Protein AF-A0A813LJ92-F1 (afdb_monomer)

Structure (mmCIF, N/CA/C/O backbone):
data_AF-A0A813LJ92-F1
#
_entry.id   AF-A0A813LJ92-F1
#
loop_
_atom_site.group_PDB
_atom_site.id
_atom_site.type_symbol
_atom_site.label_atom_id
_atom_site.label_alt_id
_atom_site.label_comp_id
_atom_site.label_asym_id
_atom_site.label_entity_id
_atom_site.label_seq_id
_atom_site.pdbx_PDB_ins_code
_atom_site.Cartn_x
_atom_site.Cartn_y
_atom_site.Cartn_z
_atom_site.occupancy
_atom_site.B_iso_or_equiv
_atom_site.auth_seq_id
_atom_site.auth_comp_id
_atom_site.auth_asym_id
_atom_site.auth_atom_id
_atom_site.pdbx_PDB_model_num
ATOM 1 N N . ALA A 1 1 ? 2.243 -7.162 3.178 1.00 77.12 1 ALA A N 1
ATOM 2 C CA . ALA A 1 1 ? 0.900 -7.751 2.979 1.00 77.12 1 ALA A CA 1
ATOM 3 C C . ALA A 1 1 ? 0.469 -8.677 4.126 1.00 77.12 1 ALA A C 1
ATOM 5 O O . ALA A 1 1 ? -0.513 -8.362 4.785 1.00 77.12 1 ALA A O 1
ATOM 6 N N . ARG A 1 2 ? 1.197 -9.770 4.423 1.00 89.19 2 ARG A N 1
ATOM 7 C CA . ARG A 1 2 ? 0.721 -10.836 5.333 1.00 89.19 2 ARG A CA 1
ATOM 8 C C . ARG A 1 2 ? 0.257 -10.385 6.724 1.00 89.19 2 ARG A C 1
ATOM 10 O O . ARG A 1 2 ? -0.771 -10.860 7.183 1.00 89.19 2 ARG A O 1
ATOM 17 N N . LEU A 1 3 ? 0.981 -9.482 7.389 1.00 91.56 3 LEU A N 1
ATOM 18 C CA . LEU A 1 3 ? 0.586 -8.999 8.721 1.00 91.56 3 LEU A CA 1
ATOM 19 C C . LEU A 1 3 ? -0.775 -8.292 8.705 1.00 91.56 3 LEU A C 1
ATOM 21 O O . LEU A 1 3 ? -1.594 -8.555 9.576 1.00 91.56 3 LEU A O 1
ATOM 25 N N . LEU A 1 4 ? -1.041 -7.475 7.679 1.00 92.62 4 LEU A N 1
ATOM 26 C CA . LEU A 1 4 ? -2.328 -6.798 7.522 1.00 92.62 4 LEU A CA 1
ATOM 27 C C . LEU A 1 4 ? -3.461 -7.807 7.270 1.00 92.62 4 LEU A C 1
ATOM 29 O O . LEU A 1 4 ? -4.525 -7.676 7.859 1.00 92.62 4 LEU A O 1
ATOM 33 N N . GLN A 1 5 ? -3.209 -8.858 6.479 1.00 94.50 5 GLN A N 1
ATOM 34 C CA . GLN A 1 5 ? -4.173 -9.956 6.284 1.00 94.50 5 GLN A CA 1
ATOM 35 C C . GLN A 1 5 ? -4.479 -10.722 7.577 1.00 94.50 5 GLN A C 1
ATOM 37 O O . GLN A 1 5 ? -5.587 -11.197 7.768 1.00 94.50 5 GLN A O 1
ATOM 42 N N . LEU A 1 6 ? -3.503 -10.862 8.479 1.00 94.75 6 LEU A N 1
ATOM 43 C CA . LEU A 1 6 ? -3.713 -11.511 9.778 1.00 94.75 6 LEU A CA 1
ATOM 44 C C . LEU A 1 6 ? -4.439 -10.608 10.787 1.00 94.75 6 LEU A C 1
ATOM 46 O O . LEU A 1 6 ? -4.909 -11.100 11.817 1.00 94.75 6 LEU A O 1
ATOM 50 N N . ALA A 1 7 ? -4.490 -9.301 10.525 1.00 93.62 7 ALA A N 1
ATOM 51 C CA . ALA A 1 7 ? -5.105 -8.324 11.412 1.00 93.62 7 ALA A CA 1
ATOM 52 C C . ALA A 1 7 ? -6.623 -8.201 11.232 1.00 93.62 7 ALA A C 1
ATOM 54 O O . ALA A 1 7 ? -7.293 -7.779 12.165 1.00 93.62 7 ALA A O 1
ATOM 55 N N . GLY A 1 8 ? -7.181 -8.606 10.090 1.00 91.69 8 GLY A N 1
ATOM 56 C CA . GLY A 1 8 ? -8.626 -8.609 9.871 1.00 91.69 8 GLY A CA 1
ATOM 57 C C . GLY A 1 8 ? -9.060 -9.799 9.027 1.00 91.69 8 GLY A C 1
ATOM 58 O O . GLY A 1 8 ? -8.411 -10.140 8.044 1.00 91.69 8 GLY A O 1
ATOM 59 N N . SER A 1 9 ? -10.169 -10.435 9.404 1.00 84.56 9 SER A N 1
ATOM 60 C CA . SER A 1 9 ? -10.699 -11.614 8.705 1.00 84.56 9 SER A CA 1
ATOM 61 C C . SER A 1 9 ? -11.199 -11.319 7.287 1.00 84.56 9 SER A C 1
ATOM 63 O O . SER A 1 9 ? -11.206 -12.225 6.464 1.00 84.56 9 SER A O 1
ATOM 65 N N . ASP A 1 10 ? -11.570 -10.067 7.002 1.00 94.69 10 ASP A N 1
ATOM 66 C CA . ASP A 1 10 ? -12.057 -9.590 5.695 1.00 94.69 10 ASP A CA 1
ATOM 67 C C . ASP A 1 10 ? -11.019 -8.722 4.956 1.00 94.69 10 ASP A C 1
ATOM 69 O O . ASP A 1 10 ? -11.358 -7.805 4.202 1.00 94.69 10 ASP A O 1
ATOM 73 N N . VAL A 1 11 ? -9.730 -8.990 5.183 1.00 97.50 11 VAL A N 1
ATOM 74 C CA . VAL A 1 11 ? -8.630 -8.327 4.473 1.00 97.50 11 VAL A CA 1
ATOM 75 C C . VAL A 1 11 ? -8.183 -9.188 3.289 1.00 97.50 11 VAL A C 1
ATOM 77 O O . VAL A 1 11 ? -7.434 -10.156 3.428 1.00 97.50 11 VAL A O 1
ATOM 80 N N . GLU A 1 12 ? -8.608 -8.787 2.098 1.00 97.50 12 GLU A N 1
ATOM 81 C CA . GLU A 1 12 ? -8.263 -9.380 0.811 1.00 97.50 12 GLU A CA 1
ATOM 82 C C . GLU A 1 12 ? -7.170 -8.526 0.139 1.00 97.50 12 GLU A C 1
ATOM 84 O O . GLU A 1 12 ? -7.358 -7.346 -0.156 1.00 97.50 12 GLU A O 1
ATOM 89 N N . ILE A 1 13 ? -6.001 -9.112 -0.116 1.00 97.44 13 ILE A N 1
ATOM 90 C CA . ILE A 1 13 ? -4.933 -8.474 -0.896 1.00 97.44 13 ILE A CA 1
ATOM 91 C C . ILE A 1 13 ? -4.665 -9.390 -2.074 1.00 97.44 13 ILE A C 1
ATOM 93 O O . ILE A 1 13 ? -4.460 -10.586 -1.867 1.00 97.44 13 ILE A O 1
ATOM 97 N N . GLU A 1 14 ? -4.690 -8.850 -3.288 1.00 97.50 14 GLU A N 1
ATOM 98 C CA . GLU A 1 14 ? -4.423 -9.654 -4.477 1.00 97.50 14 GLU A CA 1
ATOM 99 C C . GLU A 1 14 ? -3.024 -10.281 -4.444 1.00 97.50 14 GLU A C 1
ATOM 101 O O . GLU A 1 14 ? -2.054 -9.685 -3.965 1.00 97.50 14 GLU A O 1
ATOM 106 N N . GLU A 1 15 ? -2.933 -11.488 -5.002 1.00 95.94 15 GLU A N 1
ATOM 107 C CA . GLU A 1 15 ? -1.685 -12.238 -5.087 1.00 95.94 15 GLU A CA 1
ATOM 108 C C . GLU A 1 15 ? -0.620 -11.479 -5.897 1.00 95.94 15 GLU A C 1
ATOM 110 O O . GLU A 1 15 ? -0.943 -10.842 -6.906 1.00 95.94 15 GLU A O 1
ATOM 115 N N . PRO A 1 16 ? 0.656 -11.562 -5.486 1.00 95.75 16 PRO A N 1
ATOM 116 C CA . PRO A 1 16 ? 1.753 -10.986 -6.244 1.00 95.75 16 PRO A CA 1
ATOM 117 C C . PRO A 1 16 ? 1.931 -11.691 -7.596 1.00 95.75 16 PRO A C 1
ATOM 119 O O . PRO A 1 16 ? 1.541 -12.846 -7.776 1.00 95.75 16 PRO A O 1
ATOM 122 N N . GLU A 1 17 ? 2.578 -11.006 -8.532 1.00 94.56 17 GLU A N 1
ATOM 123 C CA . GLU A 1 17 ? 2.954 -11.534 -9.845 1.00 94.56 17 GLU A CA 1
ATOM 124 C C . GLU A 1 17 ? 4.474 -11.637 -9.993 1.00 94.56 17 GLU A C 1
ATOM 126 O O . GLU A 1 17 ? 5.223 -10.947 -9.299 1.00 94.56 17 GLU A O 1
ATOM 131 N N . ASP A 1 18 ? 4.933 -12.518 -10.880 1.00 95.44 18 ASP A N 1
ATOM 132 C CA . ASP A 1 18 ? 6.354 -12.647 -11.186 1.00 95.44 18 ASP A CA 1
ATOM 133 C C . ASP A 1 18 ? 6.805 -11.463 -12.053 1.00 95.44 18 ASP A C 1
ATOM 135 O O . ASP A 1 18 ? 6.275 -11.228 -13.138 1.00 95.44 18 ASP A O 1
ATOM 139 N N . VAL A 1 19 ? 7.806 -10.727 -11.574 1.00 93.12 19 VAL A N 1
ATOM 140 C CA . VAL A 1 19 ? 8.416 -9.594 -12.277 1.00 93.12 19 VAL A CA 1
ATOM 141 C C . VAL A 1 19 ? 9.924 -9.793 -12.320 1.00 93.12 19 VAL A C 1
ATOM 143 O O . VAL A 1 19 ? 10.535 -10.173 -11.319 1.00 93.12 19 VAL A O 1
ATOM 146 N N . THR A 1 20 ? 10.534 -9.526 -13.473 1.00 91.81 20 THR A N 1
ATOM 147 C CA . THR A 1 20 ? 11.975 -9.697 -13.680 1.00 91.81 20 THR A CA 1
ATOM 148 C C . THR A 1 20 ? 12.682 -8.349 -13.780 1.00 91.81 20 THR A C 1
ATOM 150 O O . THR A 1 20 ? 12.369 -7.540 -14.650 1.00 91.81 20 THR A O 1
ATOM 153 N N . PHE A 1 21 ? 13.695 -8.141 -12.937 1.00 91.81 21 PHE A N 1
ATOM 154 C CA . PHE A 1 21 ? 14.613 -7.001 -13.001 1.00 91.81 21 PHE A CA 1
ATOM 155 C C . PHE A 1 21 ? 16.052 -7.515 -13.010 1.00 91.81 21 PHE A C 1
ATOM 157 O O . PHE A 1 21 ? 16.401 -8.371 -12.204 1.00 91.81 21 PHE A O 1
ATOM 164 N N . LEU A 1 22 ? 16.892 -7.026 -13.930 1.00 90.12 22 LEU A N 1
ATOM 165 C CA . LEU A 1 22 ? 18.288 -7.481 -14.087 1.00 90.12 22 LEU A CA 1
ATOM 166 C C . LEU A 1 22 ? 18.436 -9.013 -14.220 1.00 90.12 22 LEU A C 1
ATOM 168 O O . LEU A 1 22 ? 19.398 -9.598 -13.731 1.00 90.12 22 LEU A O 1
ATOM 172 N N . GLY A 1 23 ? 17.460 -9.682 -14.843 1.00 89.94 23 GLY A N 1
ATOM 173 C CA . GLY A 1 23 ? 17.438 -11.145 -14.966 1.00 89.94 23 GLY A CA 1
ATOM 174 C C . GLY A 1 23 ? 17.049 -11.900 -13.685 1.00 89.94 23 GLY A C 1
ATOM 175 O O . GLY A 1 23 ? 17.015 -13.127 -13.699 1.00 89.94 23 GLY A O 1
ATOM 176 N N . ILE A 1 24 ? 16.721 -11.196 -12.596 1.00 89.75 24 ILE A N 1
ATOM 177 C CA . ILE A 1 24 ? 16.233 -11.772 -11.339 1.00 89.75 24 ILE A CA 1
ATOM 178 C C . ILE A 1 24 ? 14.709 -11.679 -11.313 1.00 89.75 24 ILE A C 1
ATOM 180 O O . ILE A 1 24 ? 14.151 -10.583 -11.351 1.00 89.75 24 ILE A O 1
ATOM 184 N N . THR A 1 25 ? 14.037 -12.825 -11.217 1.00 93.44 25 THR A N 1
ATOM 185 C CA . THR A 1 25 ? 12.576 -12.899 -11.081 1.00 93.44 25 THR A CA 1
ATOM 186 C C . THR A 1 25 ? 12.174 -12.906 -9.611 1.00 93.44 25 THR A C 1
ATOM 188 O O . THR A 1 25 ? 12.663 -13.720 -8.828 1.00 93.44 25 THR A O 1
ATOM 191 N N . ALA A 1 26 ? 11.260 -12.013 -9.241 1.00 90.81 26 ALA A N 1
ATOM 192 C CA . ALA A 1 26 ? 10.706 -11.904 -7.900 1.00 90.81 26 ALA A CA 1
ATOM 193 C C . ALA A 1 26 ? 9.184 -11.741 -7.947 1.00 90.81 26 ALA A C 1
ATOM 195 O O . ALA A 1 26 ? 8.640 -11.151 -8.877 1.00 90.81 26 ALA A O 1
ATOM 196 N N . LYS A 1 27 ? 8.501 -12.215 -6.900 1.00 93.62 27 LYS A N 1
ATOM 197 C CA . LYS A 1 27 ? 7.063 -11.999 -6.718 1.00 93.62 27 LYS A CA 1
ATOM 198 C C . LYS A 1 27 ? 6.803 -10.608 -6.156 1.00 93.62 27 LYS A C 1
ATOM 200 O O . LYS A 1 27 ? 7.103 -10.349 -4.990 1.00 93.62 27 LYS A O 1
ATOM 205 N N . ILE A 1 28 ? 6.231 -9.727 -6.967 1.00 93.19 28 ILE A N 1
ATOM 206 C CA . ILE A 1 28 ? 5.891 -8.355 -6.591 1.00 93.19 28 ILE A CA 1
ATOM 207 C C . ILE A 1 28 ? 4.376 -8.236 -6.438 1.00 93.19 28 ILE A C 1
ATOM 209 O O . ILE A 1 28 ? 3.612 -8.612 -7.319 1.00 93.19 28 ILE A O 1
ATOM 213 N N . GLY A 1 29 ? 3.939 -7.712 -5.296 1.00 94.94 29 GLY A N 1
ATOM 214 C CA . GLY A 1 29 ? 2.534 -7.425 -5.012 1.00 94.94 29 GLY A CA 1
ATOM 215 C C . GLY A 1 29 ? 2.383 -6.080 -4.314 1.00 94.94 29 GLY A C 1
ATOM 216 O O . GLY A 1 29 ? 3.288 -5.239 -4.366 1.00 94.94 29 GLY A O 1
ATOM 217 N N . ALA A 1 30 ? 1.254 -5.897 -3.626 1.00 96.75 30 ALA A N 1
ATOM 218 C CA . ALA A 1 30 ? 0.909 -4.615 -3.024 1.00 96.75 30 ALA A CA 1
ATOM 219 C C . ALA A 1 30 ? 1.999 -4.140 -2.050 1.00 96.75 30 ALA A C 1
ATOM 221 O O . ALA A 1 30 ? 2.437 -4.874 -1.151 1.00 96.75 30 ALA A O 1
ATOM 222 N N . ARG A 1 31 ? 2.421 -2.884 -2.206 1.00 96.19 31 ARG A N 1
ATOM 223 C CA . ARG A 1 31 ? 3.481 -2.267 -1.404 1.00 96.19 31 ARG A CA 1
ATOM 224 C C . ARG A 1 31 ? 2.850 -1.565 -0.211 1.00 96.19 31 ARG A C 1
ATOM 226 O O . ARG A 1 31 ? 2.326 -0.465 -0.328 1.00 96.19 31 ARG A O 1
ATOM 233 N N . ILE A 1 32 ? 2.872 -2.234 0.937 1.00 96.94 32 ILE A N 1
ATOM 234 C CA . ILE A 1 32 ? 2.198 -1.763 2.151 1.00 96.94 32 ILE A CA 1
ATOM 235 C C . ILE A 1 32 ? 3.239 -1.452 3.216 1.00 96.94 32 ILE A C 1
ATOM 237 O O . ILE A 1 32 ? 3.973 -2.347 3.640 1.00 96.94 32 ILE A O 1
ATOM 241 N N . VAL A 1 33 ? 3.262 -0.201 3.665 1.00 97.00 33 VAL A N 1
ATOM 242 C CA . VAL A 1 33 ? 4.123 0.289 4.738 1.00 97.00 33 VAL A CA 1
ATOM 243 C C . VAL A 1 33 ? 3.250 0.708 5.912 1.00 97.00 33 VAL A C 1
ATOM 245 O O . VAL A 1 33 ? 2.448 1.635 5.819 1.00 97.00 33 VAL A O 1
ATOM 248 N N . LEU A 1 34 ? 3.426 0.015 7.031 1.00 96.44 34 LEU A N 1
ATOM 249 C CA . LEU A 1 34 ? 2.763 0.311 8.294 1.00 96.44 34 LEU A CA 1
ATOM 250 C C . LEU A 1 34 ? 3.814 0.915 9.223 1.00 96.44 34 LEU A C 1
ATOM 252 O O . LEU A 1 34 ? 4.726 0.206 9.649 1.00 96.44 34 LEU A O 1
ATOM 256 N N . GLN A 1 35 ? 3.738 2.219 9.485 1.00 96.56 35 GLN A N 1
ATOM 257 C CA . GLN A 1 35 ? 4.685 2.866 10.394 1.00 96.56 35 GLN A CA 1
ATOM 258 C C . GLN A 1 35 ? 4.476 2.369 11.833 1.00 96.56 35 GLN A C 1
ATOM 260 O O . GLN A 1 35 ? 3.348 2.039 12.204 1.00 96.56 35 GLN A O 1
ATOM 265 N N . PRO A 1 36 ? 5.513 2.366 12.693 1.00 96.00 36 PRO A N 1
ATOM 266 C CA . PRO A 1 36 ? 5.366 1.969 14.098 1.00 96.00 36 PRO A CA 1
ATOM 267 C C . PRO A 1 36 ? 4.301 2.771 14.864 1.00 96.00 36 PRO A C 1
ATOM 269 O O . PRO A 1 36 ? 3.692 2.259 15.799 1.00 96.00 36 PRO A O 1
ATOM 272 N N . SER A 1 37 ? 4.041 4.015 14.445 1.00 96.12 37 SER A N 1
ATOM 273 C CA . SER A 1 37 ? 2.967 4.873 14.962 1.00 96.12 37 SER A CA 1
ATOM 274 C C . SER A 1 37 ? 1.561 4.284 14.749 1.00 96.12 37 SER A C 1
ATOM 276 O O . SER A 1 37 ? 0.649 4.598 15.515 1.00 96.12 37 SER A O 1
ATOM 278 N N . PHE A 1 38 ? 1.390 3.411 13.751 1.00 96.44 38 PHE A N 1
ATOM 279 C CA . PHE A 1 38 ? 0.159 2.668 13.502 1.00 96.44 38 PHE A CA 1
ATOM 280 C C . PHE A 1 38 ? 0.020 1.464 14.430 1.00 96.44 38 PHE A C 1
ATOM 282 O O . PHE A 1 38 ? -0.957 1.381 15.163 1.00 96.44 38 PHE A O 1
ATOM 289 N N . ALA A 1 39 ? 0.965 0.531 14.441 1.00 95.31 39 ALA A N 1
ATOM 290 C CA . ALA A 1 39 ? 0.935 -0.606 15.358 1.00 95.31 39 ALA A CA 1
ATOM 291 C C . ALA A 1 39 ? 2.324 -1.235 15.458 1.00 95.31 39 ALA A C 1
ATOM 293 O O . ALA A 1 39 ? 3.030 -1.342 14.456 1.00 95.31 39 ALA A O 1
ATOM 294 N N . ILE A 1 40 ? 2.683 -1.707 16.651 1.00 95.06 40 ILE A N 1
ATOM 295 C CA . ILE A 1 40 ? 3.925 -2.461 16.891 1.00 95.06 40 ILE A CA 1
ATOM 296 C C . ILE A 1 40 ? 3.669 -3.947 17.172 1.00 95.06 40 ILE A C 1
ATOM 298 O O . ILE A 1 40 ? 4.610 -4.737 17.204 1.00 95.06 40 ILE A O 1
ATOM 302 N N . SER A 1 41 ? 2.407 -4.348 17.352 1.00 95.25 41 SER A N 1
ATOM 303 C CA . SER A 1 41 ? 2.001 -5.742 17.542 1.00 95.25 41 SER A CA 1
ATOM 304 C C . SER A 1 41 ? 0.796 -6.106 16.672 1.00 95.25 41 SER A C 1
ATOM 306 O O . SER A 1 41 ? 0.031 -5.246 16.232 1.00 95.25 41 SER A O 1
ATOM 308 N N . LEU A 1 42 ? 0.606 -7.408 16.432 1.00 95.38 42 LEU A N 1
ATOM 309 C CA . LEU A 1 42 ? -0.568 -7.909 15.712 1.00 95.38 42 LEU A CA 1
ATOM 310 C C . LEU A 1 42 ? -1.869 -7.644 16.485 1.00 95.38 42 LEU A C 1
ATOM 312 O O . LEU A 1 42 ? -2.896 -7.387 15.870 1.00 95.38 42 LEU A O 1
ATOM 316 N N . GLU A 1 43 ? -1.829 -7.690 17.816 1.00 95.81 43 GLU A N 1
ATOM 317 C CA . GLU A 1 43 ? -2.976 -7.387 18.679 1.00 95.81 43 GLU A CA 1
ATOM 318 C C . GLU A 1 43 ? -3.452 -5.943 18.487 1.00 95.81 43 GLU A C 1
ATOM 320 O O . GLU A 1 43 ? -4.609 -5.725 18.139 1.00 95.81 43 GLU A O 1
ATOM 325 N N . GLN A 1 44 ? -2.535 -4.972 18.554 1.00 95.25 44 GLN A N 1
ATOM 326 C CA . GLN A 1 44 ? -2.844 -3.568 18.257 1.00 95.25 44 GLN A CA 1
ATOM 327 C C . GLN A 1 44 ? -3.368 -3.381 16.830 1.00 95.25 44 GLN A C 1
ATOM 329 O O . GLN A 1 44 ? -4.239 -2.550 16.580 1.00 95.25 44 GLN A O 1
ATOM 334 N N . MET A 1 45 ? -2.841 -4.148 15.873 1.00 95.69 45 MET A N 1
ATOM 335 C CA . MET A 1 45 ? -3.305 -4.085 14.491 1.00 95.69 45 MET A CA 1
ATOM 336 C C . MET A 1 45 ? -4.755 -4.574 14.360 1.00 95.69 45 MET A C 1
ATOM 338 O O . MET A 1 45 ? -5.538 -3.943 13.657 1.00 95.69 45 MET A O 1
ATOM 342 N N . LYS A 1 46 ? -5.135 -5.644 15.071 1.00 96.12 46 LYS A N 1
ATOM 343 C CA . LYS A 1 46 ? -6.508 -6.184 15.082 1.00 96.12 46 LYS A CA 1
ATOM 344 C C . LYS A 1 46 ? -7.536 -5.209 15.654 1.00 96.12 46 LYS A C 1
ATOM 346 O O . LYS A 1 46 ? -8.679 -5.201 15.217 1.00 96.12 46 LYS A O 1
ATOM 351 N N . GLU A 1 47 ? -7.143 -4.360 16.598 1.00 95.88 47 GLU A N 1
ATOM 352 C CA . GLU A 1 47 ? -8.022 -3.311 17.132 1.00 95.88 47 GLU A CA 1
ATOM 353 C C . GLU A 1 47 ? -8.283 -2.183 16.123 1.00 95.88 47 GLU A C 1
ATOM 355 O O . GLU A 1 47 ? -9.315 -1.507 16.188 1.00 95.88 47 GLU A O 1
ATOM 360 N N . LYS A 1 48 ?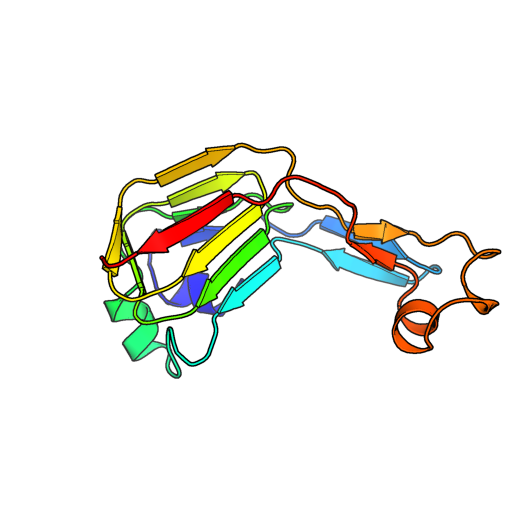 -7.346 -1.971 15.191 1.00 96.38 48 LYS A N 1
ATOM 361 C CA . LYS A 1 48 ? -7.339 -0.855 14.235 1.00 96.38 48 LYS A CA 1
ATOM 362 C C . LYS A 1 48 ? -7.816 -1.229 12.842 1.00 96.38 48 LYS A C 1
ATOM 364 O O . LYS A 1 48 ? -8.154 -0.329 12.085 1.00 96.38 48 LYS A O 1
ATOM 369 N N . VAL A 1 49 ? -7.815 -2.510 12.493 1.00 97.19 49 VAL A N 1
ATOM 370 C CA . VAL A 1 49 ? -8.205 -3.014 11.175 1.00 97.19 49 VAL A CA 1
ATOM 371 C C . VAL A 1 49 ? -9.590 -3.639 11.274 1.00 97.19 49 VAL A C 1
ATOM 373 O O . VAL A 1 49 ? -9.768 -4.711 11.847 1.00 97.19 49 VAL A O 1
ATOM 376 N N . LYS A 1 50 ? -10.575 -2.939 10.722 1.00 95.81 50 LYS A N 1
ATOM 377 C CA . LYS A 1 50 ? -11.997 -3.263 10.776 1.00 95.81 50 LYS A CA 1
ATOM 378 C C . LYS A 1 50 ? -12.608 -3.214 9.380 1.00 95.81 50 LYS A C 1
ATOM 380 O O . LYS A 1 50 ? -12.033 -2.661 8.437 1.00 95.81 50 LYS A O 1
ATOM 385 N N . GLY A 1 51 ? -13.791 -3.806 9.269 1.00 95.69 51 GLY A N 1
ATOM 386 C CA . GLY A 1 51 ? -14.547 -3.836 8.027 1.00 95.69 51 GLY A CA 1
ATOM 387 C C . GLY A 1 51 ? -13.824 -4.584 6.906 1.00 95.69 51 GLY A C 1
ATOM 388 O O . GLY A 1 51 ? -12.832 -5.287 7.116 1.00 95.69 51 GLY A O 1
ATOM 389 N N . LYS A 1 52 ? -14.352 -4.433 5.690 1.00 97.44 52 LYS A N 1
ATOM 390 C CA . LYS A 1 52 ? -13.822 -5.110 4.510 1.00 97.44 52 LYS A CA 1
ATOM 391 C C . LYS A 1 52 ? -12.699 -4.314 3.857 1.00 97.44 52 LYS A C 1
ATOM 393 O O . LYS A 1 52 ? -12.918 -3.186 3.425 1.00 97.44 52 LYS A O 1
ATOM 398 N N . ILE A 1 53 ? -11.524 -4.920 3.714 1.00 98.12 53 ILE A N 1
ATOM 399 C CA . ILE A 1 53 ? -10.370 -4.293 3.063 1.00 98.12 53 ILE A CA 1
ATOM 400 C C . ILE A 1 53 ? -10.002 -5.074 1.807 1.00 98.12 53 ILE A C 1
ATOM 402 O O . ILE A 1 53 ? -9.785 -6.278 1.866 1.00 98.12 53 ILE A O 1
ATOM 406 N N . ARG A 1 54 ? -9.902 -4.379 0.677 1.00 98.38 54 ARG A N 1
ATOM 407 C CA . ARG A 1 54 ? -9.467 -4.897 -0.620 1.00 98.38 54 ARG A CA 1
ATOM 408 C C . ARG A 1 54 ? -8.345 -4.038 -1.167 1.00 98.38 54 ARG A C 1
ATOM 410 O O . ARG A 1 54 ? -8.507 -2.828 -1.294 1.00 98.38 54 ARG A O 1
ATOM 417 N N . ILE A 1 55 ? -7.218 -4.658 -1.496 1.00 98.44 55 ILE A N 1
ATOM 418 C CA . ILE A 1 55 ? -6.046 -3.963 -2.038 1.00 98.44 55 ILE A CA 1
ATOM 419 C C . ILE A 1 55 ? -5.570 -4.697 -3.293 1.00 98.44 55 ILE A C 1
ATOM 421 O O . ILE A 1 55 ? -5.230 -5.882 -3.226 1.00 98.44 55 ILE A O 1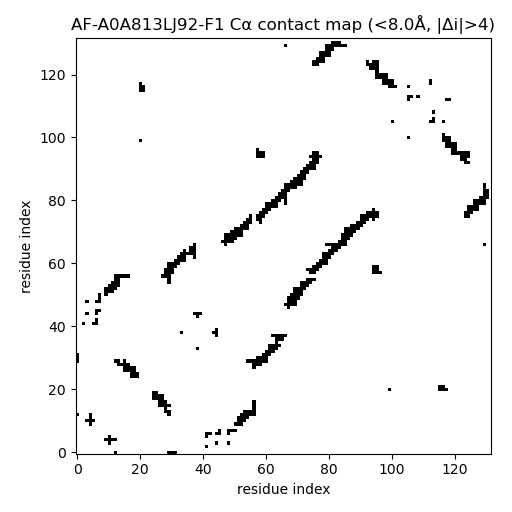
ATOM 425 N N . SER A 1 56 ? -5.530 -3.992 -4.426 1.00 97.94 56 SER A N 1
ATOM 426 C CA . SER A 1 56 ? -5.047 -4.553 -5.694 1.00 97.94 56 SER A CA 1
ATOM 427 C C . SER A 1 56 ? -3.538 -4.819 -5.659 1.00 97.94 56 SER A C 1
ATOM 429 O O . SER A 1 56 ? -2.794 -4.162 -4.923 1.00 97.94 56 SER A O 1
ATOM 431 N N . ARG A 1 57 ? -3.037 -5.747 -6.485 1.00 95.88 57 ARG A N 1
ATOM 432 C CA . ARG A 1 57 ? -1.617 -6.161 -6.446 1.00 95.88 57 ARG A CA 1
ATOM 433 C C . ARG A 1 57 ? -0.631 -5.033 -6.754 1.00 95.88 57 ARG A C 1
ATOM 435 O O . ARG A 1 57 ? 0.498 -5.063 -6.283 1.00 95.88 57 ARG A O 1
ATOM 442 N N . LYS A 1 58 ? -1.043 -4.034 -7.538 1.00 94.19 58 LYS A N 1
ATOM 443 C CA . LYS A 1 58 ? -0.199 -2.891 -7.932 1.00 94.19 58 LYS A CA 1
ATOM 444 C C . LYS A 1 58 ? -0.251 -1.735 -6.932 1.00 94.19 58 LYS A C 1
ATOM 446 O O . LYS A 1 58 ? 0.507 -0.775 -7.077 1.00 94.19 58 LYS A O 1
ATOM 451 N N . SER A 1 59 ? -1.131 -1.827 -5.936 1.00 97.50 59 SER A N 1
ATOM 452 C CA . SER A 1 59 ? -1.399 -0.732 -5.018 1.00 97.50 59 SER A CA 1
ATOM 453 C C . SER A 1 59 ? -0.241 -0.433 -4.075 1.00 97.50 59 SER A C 1
ATOM 455 O O . SER A 1 59 ? 0.586 -1.289 -3.742 1.00 97.50 59 SER A O 1
ATOM 457 N N . GLU A 1 60 ? -0.235 0.803 -3.595 1.00 97.81 60 GLU A N 1
ATOM 458 C CA . GLU A 1 60 ? 0.662 1.289 -2.564 1.00 97.81 60 GLU A CA 1
ATOM 459 C C . GLU A 1 60 ? -0.140 1.890 -1.411 1.00 97.81 60 GLU A C 1
ATOM 461 O O . GLU A 1 60 ? -0.991 2.750 -1.620 1.00 97.81 60 GLU A O 1
ATOM 466 N N . LEU A 1 61 ? 0.137 1.446 -0.189 1.00 98.12 61 LEU A N 1
ATOM 467 C CA . LEU A 1 61 ? -0.523 1.951 1.007 1.00 98.12 61 LEU A CA 1
ATOM 468 C C . LEU A 1 61 ? 0.518 2.296 2.061 1.00 98.12 61 LEU A C 1
ATOM 470 O O . LEU A 1 61 ? 1.250 1.420 2.523 1.00 98.12 61 LEU A O 1
ATOM 474 N N . ILE A 1 62 ? 0.543 3.555 2.478 1.00 98.12 62 ILE A N 1
ATOM 475 C CA . ILE A 1 62 ? 1.336 4.015 3.615 1.00 98.12 62 ILE A CA 1
ATOM 476 C C . ILE A 1 62 ? 0.378 4.459 4.716 1.00 98.12 62 ILE A C 1
ATOM 478 O O . ILE A 1 62 ? -0.498 5.287 4.479 1.00 98.12 62 ILE A O 1
ATOM 482 N N . ILE A 1 63 ? 0.553 3.927 5.924 1.00 97.69 63 ILE A N 1
ATOM 483 C CA . ILE A 1 63 ? -0.204 4.347 7.108 1.00 97.69 63 ILE A CA 1
ATOM 484 C C . ILE A 1 63 ? 0.770 4.874 8.149 1.00 97.69 63 ILE A C 1
ATOM 486 O O . ILE A 1 63 ? 1.679 4.155 8.571 1.00 97.69 63 ILE A O 1
ATOM 490 N N . ASP A 1 64 ? 0.564 6.120 8.560 1.00 96.94 64 ASP A N 1
ATOM 491 C CA . ASP A 1 64 ? 1.430 6.832 9.491 1.00 96.94 64 ASP A CA 1
ATOM 492 C C . ASP A 1 64 ? 0.621 7.605 10.541 1.00 96.94 64 ASP A C 1
ATOM 494 O O . ASP A 1 64 ? 0.072 8.675 10.287 1.00 96.94 64 ASP A O 1
ATOM 498 N N . GLY A 1 65 ? 0.552 7.062 11.752 1.00 96.12 65 GLY A N 1
ATOM 499 C CA . GLY A 1 65 ? -0.162 7.664 12.872 1.00 96.12 65 GLY A CA 1
ATOM 500 C C . GLY A 1 65 ? -1.171 6.720 13.510 1.00 96.12 65 GLY A C 1
ATOM 501 O O . GLY A 1 65 ? -1.280 5.545 13.161 1.00 96.12 65 GLY A O 1
ATOM 502 N N . GLN A 1 66 ? -1.931 7.258 14.461 1.00 95.81 66 GLN A N 1
ATOM 503 C CA . GLN A 1 66 ? -2.970 6.536 15.196 1.00 95.81 66 GLN A CA 1
ATOM 504 C C . GLN A 1 66 ? -4.245 6.399 14.342 1.00 95.81 66 GLN A C 1
ATOM 506 O O . GLN A 1 66 ? -5.289 6.970 14.655 1.00 95.81 66 GLN A O 1
ATOM 511 N N . VAL A 1 67 ? -4.132 5.659 13.239 1.00 96.88 67 VAL A N 1
ATOM 512 C CA . VAL A 1 67 ? -5.208 5.434 12.267 1.00 96.88 67 VAL A CA 1
ATOM 513 C C . VAL A 1 67 ? -6.015 4.190 12.637 1.00 96.88 67 VAL A C 1
ATOM 515 O O . VAL A 1 67 ? -5.444 3.156 12.979 1.00 96.88 67 VAL A O 1
ATOM 518 N N . VAL A 1 68 ? -7.338 4.273 12.516 1.00 97.19 68 VAL A N 1
ATOM 519 C CA . VAL A 1 68 ? -8.254 3.126 12.466 1.00 97.19 68 VAL A CA 1
ATOM 520 C C . VAL A 1 68 ? -8.744 2.989 11.028 1.00 97.19 68 VAL A C 1
ATOM 522 O O . VAL A 1 68 ? -9.337 3.917 10.486 1.00 97.19 68 VAL A O 1
ATOM 525 N N . LEU A 1 69 ? -8.481 1.850 10.398 1.00 96.75 69 LEU A N 1
ATOM 526 C CA . LEU A 1 69 ? -9.019 1.500 9.088 1.00 96.75 69 LEU A CA 1
ATOM 527 C C . LEU A 1 69 ? -10.325 0.734 9.279 1.00 96.75 69 LEU A C 1
ATOM 529 O O . LEU A 1 69 ? -10.313 -0.324 9.897 1.00 96.75 69 LEU A O 1
ATOM 533 N N . ASP A 1 70 ? -11.425 1.234 8.730 1.00 97.19 70 ASP A N 1
ATOM 534 C CA . ASP A 1 70 ? -12.732 0.581 8.785 1.00 97.19 70 ASP A CA 1
ATOM 535 C C . ASP A 1 70 ? -13.389 0.549 7.402 1.00 97.19 70 ASP A C 1
ATOM 537 O O . ASP A 1 70 ? -14.200 1.401 7.048 1.00 97.19 70 ASP A O 1
ATOM 541 N N . GLY A 1 71 ? -12.993 -0.418 6.577 1.00 97.75 71 GLY A N 1
ATOM 542 C CA . GLY A 1 71 ? -13.446 -0.507 5.190 1.00 97.75 71 GLY A CA 1
ATOM 543 C C . GLY A 1 71 ? -12.589 0.303 4.206 1.00 97.75 71 GLY A C 1
ATOM 544 O O . GLY A 1 71 ? -12.524 1.533 4.272 1.00 97.75 71 GLY A O 1
ATOM 545 N N . LEU A 1 72 ? -11.952 -0.388 3.257 1.00 98.44 72 LEU A N 1
ATOM 546 C CA . LEU A 1 72 ? -11.095 0.212 2.227 1.00 98.44 72 LEU A CA 1
ATOM 547 C C . LEU A 1 72 ? -11.120 -0.621 0.937 1.00 98.44 72 LEU A C 1
ATOM 549 O O . LEU A 1 72 ? -10.827 -1.808 0.979 1.00 98.44 72 LEU A O 1
ATOM 553 N N . GLU A 1 73 ? -11.381 -0.008 -0.214 1.00 98.62 73 GLU A N 1
ATOM 554 C CA . GLU A 1 73 ? -11.069 -0.567 -1.537 1.00 98.62 73 GLU A CA 1
ATOM 555 C C . GLU A 1 73 ? -10.013 0.319 -2.200 1.00 98.62 73 GLU A 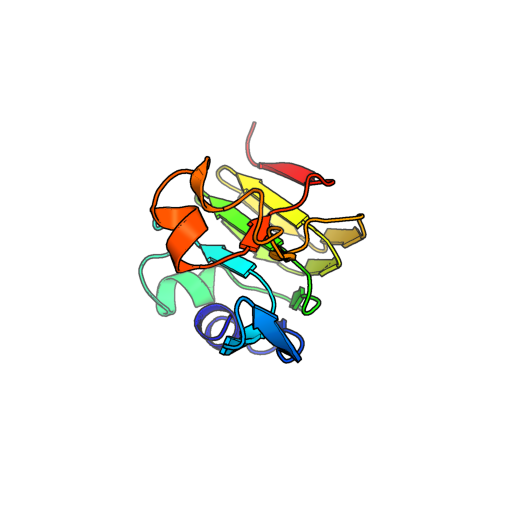C 1
ATOM 557 O O . GLU A 1 73 ? -10.274 1.484 -2.503 1.00 98.62 73 GLU A O 1
ATOM 562 N N . LEU A 1 74 ? -8.816 -0.227 -2.401 1.00 98.69 74 LEU A N 1
ATOM 563 C CA . LEU A 1 74 ? -7.675 0.484 -2.964 1.00 98.69 74 LEU A CA 1
ATOM 564 C C . LEU A 1 74 ? -7.198 -0.185 -4.256 1.00 98.69 74 LEU A C 1
ATOM 566 O O . LEU A 1 74 ? -6.765 -1.339 -4.245 1.00 98.69 74 LEU A O 1
ATOM 570 N N . ASP A 1 75 ? -7.231 0.580 -5.345 1.00 98.25 75 ASP A N 1
ATOM 571 C CA . ASP A 1 75 ? -6.553 0.278 -6.604 1.00 98.25 75 ASP A CA 1
ATOM 572 C C . ASP A 1 75 ? -5.729 1.488 -7.070 1.00 98.25 75 ASP A C 1
ATOM 574 O O . ASP A 1 75 ? -6.187 2.316 -7.856 1.00 98.25 75 ASP A O 1
ATOM 578 N N . GLY A 1 76 ? -4.527 1.641 -6.518 1.00 97.69 76 GLY A N 1
ATOM 579 C CA . GLY A 1 76 ? -3.703 2.831 -6.723 1.00 97.69 76 GLY A CA 1
ATOM 580 C C . GLY A 1 76 ? -2.766 3.093 -5.546 1.00 97.69 76 GLY A C 1
ATOM 581 O O . GLY A 1 76 ? -2.426 2.173 -4.805 1.00 97.69 76 GLY A O 1
ATOM 582 N N . ALA A 1 77 ? -2.334 4.337 -5.348 1.00 98.50 77 ALA A N 1
ATOM 583 C CA . ALA A 1 77 ? -1.471 4.716 -4.231 1.00 98.50 77 ALA A CA 1
ATOM 584 C C . ALA A 1 77 ? -2.151 5.689 -3.260 1.00 98.50 77 ALA A C 1
ATOM 586 O O . ALA A 1 77 ? -2.768 6.675 -3.674 1.00 98.50 77 ALA A O 1
ATOM 587 N N . MET A 1 78 ? -1.996 5.426 -1.962 1.00 98.50 78 MET A N 1
ATOM 588 C CA . MET A 1 78 ? -2.541 6.243 -0.880 1.00 98.50 78 MET A CA 1
ATOM 589 C C . MET A 1 78 ? -1.580 6.326 0.304 1.00 98.50 78 MET A C 1
ATOM 591 O O . MET A 1 78 ? -1.018 5.319 0.741 1.00 98.50 78 MET A O 1
ATOM 595 N N . THR A 1 79 ? -1.486 7.516 0.885 1.00 98.44 79 THR A N 1
ATOM 596 C CA . THR A 1 79 ? -0.845 7.757 2.176 1.00 98.44 79 THR A CA 1
ATOM 597 C C . THR A 1 79 ? -1.894 8.286 3.146 1.00 98.44 79 THR A C 1
ATOM 599 O O . THR A 1 79 ? -2.554 9.282 2.866 1.00 98.44 79 THR A O 1
ATOM 602 N N . VAL A 1 80 ? -2.039 7.650 4.305 1.00 98.19 80 VAL A N 1
ATOM 603 C CA . VAL A 1 80 ? -2.946 8.090 5.372 1.00 98.19 80 VAL A CA 1
ATOM 604 C C . VAL A 1 80 ? -2.116 8.526 6.567 1.00 98.19 80 VAL A C 1
ATOM 606 O O . VAL A 1 80 ? -1.287 7.756 7.058 1.00 98.19 80 VAL A O 1
ATOM 609 N N . ARG A 1 81 ? -2.334 9.758 7.034 1.00 97.94 81 ARG A N 1
ATOM 610 C CA . ARG A 1 81 ? -1.574 10.362 8.131 1.00 97.94 81 ARG A CA 1
ATOM 611 C C . ARG A 1 81 ? -2.464 10.885 9.244 1.00 97.94 81 ARG A C 1
ATOM 613 O O . ARG A 1 81 ? -3.524 11.436 8.968 1.00 97.94 81 ARG A O 1
ATOM 620 N N . GLY A 1 82 ? -1.963 10.825 10.472 1.00 94.50 82 GLY A N 1
ATOM 621 C CA . GLY A 1 82 ? -2.570 11.473 11.638 1.00 94.50 82 GLY A CA 1
ATOM 622 C C . GLY A 1 82 ? -3.467 10.554 12.474 1.00 94.50 82 GLY A C 1
ATOM 623 O O . GLY A 1 82 ? -3.566 9.356 12.201 1.00 94.50 82 GLY A O 1
ATOM 624 N N . PRO A 1 83 ? -4.065 11.081 13.554 1.00 96.06 83 PRO A N 1
ATOM 625 C CA . PRO A 1 83 ? -5.010 10.342 14.377 1.00 96.06 83 PRO A CA 1
ATOM 626 C C . PRO A 1 83 ? -6.417 10.378 13.766 1.00 96.06 83 PRO A C 1
ATOM 628 O O . PRO A 1 83 ? -6.910 11.440 13.391 1.00 96.06 83 PRO A O 1
ATOM 631 N N . GLY A 1 84 ? -7.100 9.235 13.708 1.00 96.00 84 GLY A N 1
ATOM 632 C CA . GLY A 1 84 ? -8.511 9.193 13.315 1.00 96.00 84 GLY A CA 1
ATOM 633 C C . GLY A 1 84 ? -8.930 7.920 12.595 1.00 96.00 84 GLY A C 1
ATOM 634 O O . GLY A 1 84 ? -8.156 6.976 12.456 1.00 96.00 84 GLY A O 1
ATOM 635 N N . GLY A 1 85 ? -10.183 7.901 12.145 1.00 95.88 85 GLY A N 1
ATOM 636 C CA . GLY A 1 85 ? -10.747 6.806 11.360 1.00 95.88 85 GLY A CA 1
ATOM 637 C C . GLY A 1 85 ? -10.737 7.105 9.863 1.00 95.88 85 GLY A C 1
ATOM 638 O O . GLY A 1 85 ? -11.114 8.201 9.452 1.00 95.88 85 GLY A O 1
ATOM 639 N N . LEU A 1 86 ? -10.354 6.120 9.054 1.00 96.88 86 LEU A N 1
ATOM 640 C CA . LEU A 1 86 ? -10.654 6.072 7.627 1.00 96.88 86 LEU A CA 1
ATOM 641 C C . LEU A 1 86 ? -11.741 5.020 7.413 1.00 96.88 86 LEU A C 1
ATOM 643 O O . LEU A 1 86 ? -11.483 3.834 7.611 1.00 96.88 86 LEU A 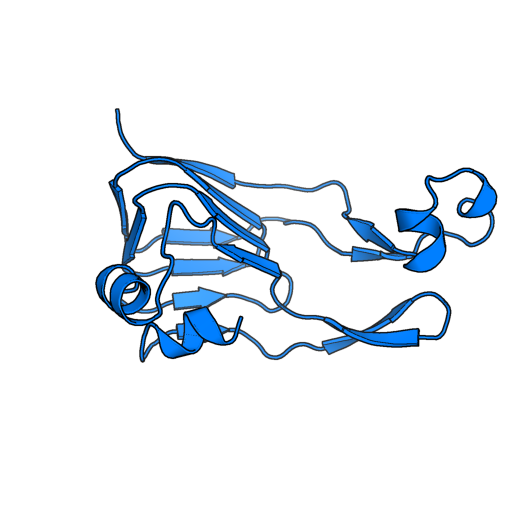O 1
ATOM 647 N N . THR A 1 87 ? -12.933 5.452 7.005 1.00 97.31 87 THR A N 1
ATOM 648 C CA . THR A 1 87 ? -14.110 4.578 6.929 1.00 97.31 87 THR A CA 1
ATOM 649 C C . THR A 1 87 ? -14.661 4.485 5.509 1.00 97.31 87 THR A C 1
ATOM 651 O O . THR A 1 87 ? -14.887 5.513 4.873 1.00 97.31 87 THR A O 1
ATOM 654 N N . ASN A 1 88 ? -14.911 3.262 5.027 1.00 97.31 88 ASN A N 1
ATOM 655 C CA . ASN A 1 88 ? -15.513 2.938 3.725 1.00 97.31 88 ASN A CA 1
ATOM 656 C C . ASN A 1 88 ? -14.904 3.705 2.537 1.00 97.31 88 ASN A C 1
ATOM 658 O O . ASN A 1 88 ? -15.611 4.148 1.628 1.00 97.31 88 ASN A O 1
ATOM 662 N N . LYS A 1 89 ? -13.580 3.887 2.542 1.00 98.00 89 LYS A N 1
ATOM 663 C CA . LYS A 1 89 ? -12.884 4.623 1.482 1.00 98.00 89 LYS A CA 1
ATOM 664 C C . LYS A 1 89 ? -12.759 3.747 0.237 1.00 98.00 89 LYS A C 1
ATOM 666 O O . LYS A 1 89 ? -12.272 2.626 0.314 1.00 98.00 89 LYS A O 1
ATOM 671 N N . VAL A 1 90 ? -13.133 4.286 -0.918 1.00 98.44 90 VAL A N 1
ATOM 672 C CA . VAL A 1 90 ? -12.846 3.691 -2.229 1.00 98.44 90 VAL A CA 1
ATOM 673 C C . VAL A 1 90 ? -11.925 4.642 -2.974 1.00 98.44 90 VAL A C 1
ATOM 675 O O . VAL A 1 90 ? -12.237 5.827 -3.101 1.00 98.44 90 VAL A O 1
ATOM 678 N N . LEU A 1 91 ? -10.789 4.140 -3.445 1.00 98.31 91 LEU A N 1
ATOM 679 C CA . LEU A 1 91 ? -9.811 4.920 -4.189 1.00 98.31 91 LEU A CA 1
ATOM 680 C C . LEU A 1 91 ? -9.298 4.131 -5.388 1.00 98.31 91 LEU A C 1
ATOM 682 O O . LEU A 1 91 ? -8.765 3.032 -5.238 1.00 98.31 91 LEU A O 1
ATOM 686 N N . LYS A 1 92 ? -9.427 4.741 -6.568 1.00 98.25 92 LYS A N 1
ATOM 687 C CA . LYS A 1 92 ? -8.814 4.280 -7.814 1.00 98.25 92 LYS A CA 1
ATOM 688 C C . LYS A 1 92 ? -8.034 5.433 -8.425 1.00 98.25 92 LYS A C 1
ATOM 690 O O . LYS A 1 92 ? -8.623 6.476 -8.694 1.00 98.25 92 LYS A O 1
ATOM 695 N N . ASN A 1 93 ? -6.730 5.265 -8.593 1.00 97.56 93 ASN A N 1
ATOM 696 C CA . ASN A 1 93 ? -5.858 6.274 -9.193 1.00 97.56 93 ASN A CA 1
ATOM 697 C C . ASN A 1 93 ? -4.721 5.596 -9.974 1.00 97.56 93 ASN A C 1
ATOM 699 O O . ASN A 1 93 ? -4.567 4.373 -9.917 1.00 97.56 93 ASN A O 1
ATOM 703 N N . ALA A 1 94 ? -3.941 6.368 -10.734 1.00 95.56 94 ALA A N 1
ATOM 704 C CA . ALA A 1 94 ? -2.855 5.803 -11.542 1.00 95.56 94 ALA A CA 1
ATOM 705 C C . ALA A 1 94 ? -1.785 5.095 -10.686 1.00 95.56 94 ALA A C 1
ATOM 707 O O . ALA A 1 94 ? -1.095 4.194 -11.167 1.00 95.56 94 ALA A O 1
ATOM 708 N N . GLY A 1 95 ? -1.681 5.465 -9.407 1.00 96.00 95 GLY A N 1
ATOM 709 C CA . GLY A 1 95 ? -0.746 4.893 -8.456 1.00 96.00 95 GLY A CA 1
ATOM 710 C C . GLY A 1 95 ? 0.700 5.075 -8.894 1.00 96.00 95 GLY A C 1
ATOM 711 O O . GLY A 1 95 ? 1.040 5.979 -9.654 1.00 96.00 95 GLY A O 1
ATOM 712 N N . ARG A 1 96 ? 1.565 4.186 -8.408 1.00 94.75 96 ARG A N 1
ATOM 713 C CA . ARG A 1 96 ? 2.969 4.109 -8.819 1.00 94.75 96 ARG A CA 1
ATOM 714 C C . ARG A 1 96 ? 3.323 2.668 -9.147 1.00 94.75 96 ARG A C 1
ATOM 716 O O . ARG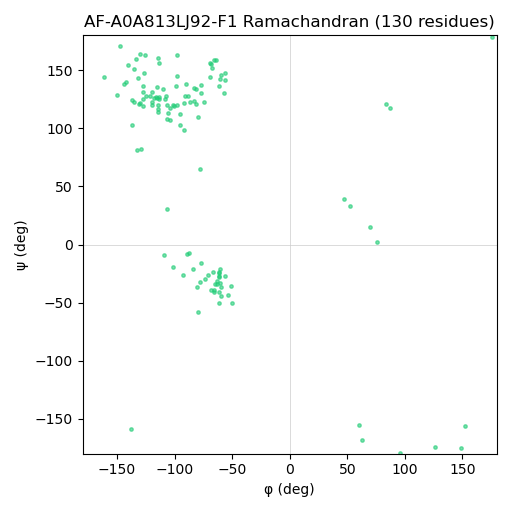 A 1 96 ? 2.860 1.754 -8.466 1.00 94.75 96 ARG A O 1
ATOM 723 N N . SER A 1 97 ? 4.155 2.441 -10.150 1.00 90.69 97 SER A N 1
ATOM 724 C CA . SER A 1 97 ? 4.661 1.114 -10.514 1.00 90.69 97 SER A CA 1
ATOM 725 C C . SER A 1 97 ? 6.164 1.028 -10.287 1.00 90.69 97 SER A C 1
ATOM 727 O O . SER A 1 97 ? 6.851 2.041 -10.180 1.00 90.69 97 SER A O 1
ATOM 729 N N . LEU A 1 98 ? 6.688 -0.193 -10.183 1.00 93.25 98 LEU A N 1
ATOM 730 C CA . LEU A 1 98 ? 8.128 -0.407 -10.268 1.00 93.25 98 LEU A CA 1
ATOM 731 C C . LEU A 1 98 ? 8.514 -0.485 -11.743 1.00 93.25 98 LEU A C 1
ATOM 733 O O . LEU A 1 98 ? 7.980 -1.307 -12.481 1.00 93.25 98 LEU A O 1
ATOM 737 N N . GLU A 1 99 ? 9.437 0.370 -12.157 1.00 92.94 99 GLU A N 1
ATOM 738 C CA . GLU A 1 99 ? 9.953 0.437 -13.519 1.00 92.94 99 GLU A CA 1
ATOM 739 C C . GLU A 1 99 ? 11.394 -0.051 -13.546 1.00 92.94 99 GLU A C 1
ATOM 741 O O . GLU A 1 99 ? 12.215 0.365 -12.720 1.00 92.94 99 GLU A O 1
ATOM 746 N N . ALA A 1 100 ? 11.702 -0.915 -14.511 1.00 93.75 100 ALA A N 1
ATOM 747 C CA . ALA A 1 100 ? 13.068 -1.334 -14.771 1.00 93.75 100 ALA A CA 1
ATOM 748 C C . ALA A 1 100 ? 13.917 -0.118 -15.162 1.00 93.75 100 ALA A C 1
ATOM 750 O O . ALA A 1 100 ? 13.492 0.731 -15.945 1.00 93.75 100 ALA A O 1
ATOM 751 N N . ILE A 1 101 ? 15.122 -0.040 -14.609 1.00 95.31 101 ILE A N 1
ATOM 752 C CA . ILE A 1 101 ? 16.084 0.995 -14.974 1.00 95.31 101 ILE A CA 1
ATOM 753 C C . ILE A 1 101 ? 16.898 0.478 -16.171 1.00 95.31 101 ILE A C 1
ATOM 755 O O . ILE A 1 101 ? 17.451 -0.623 -16.070 1.00 95.31 101 ILE A O 1
ATOM 759 N N . PRO A 1 102 ? 17.003 1.240 -17.276 1.00 93.44 102 PRO A N 1
ATOM 760 C CA . PRO A 1 102 ? 17.844 0.872 -18.413 1.00 93.44 102 PRO A CA 1
ATOM 761 C C . PRO A 1 102 ? 19.297 0.638 -17.994 1.00 93.44 102 PRO A C 1
ATOM 763 O O . PRO A 1 102 ? 19.834 1.358 -17.147 1.00 93.44 102 PRO A O 1
ATOM 766 N N . SER A 1 103 ? 19.950 -0.365 -18.581 1.00 90.88 103 SER A N 1
ATOM 767 C CA . SER A 1 103 ? 21.310 -0.756 -18.190 1.00 90.88 103 SER A CA 1
ATOM 768 C C . SER A 1 103 ? 22.335 0.360 -18.395 1.00 90.88 103 SER A C 1
ATOM 770 O O . SER A 1 103 ? 23.322 0.422 -17.668 1.00 90.88 103 SER A O 1
ATOM 772 N N . GLU A 1 104 ? 22.076 1.265 -19.335 1.00 94.25 104 GLU A N 1
ATOM 773 C CA . GLU A 1 104 ? 22.900 2.432 -19.641 1.00 94.25 104 GLU A CA 1
ATOM 774 C C . GLU A 1 104 ? 22.770 3.527 -18.570 1.00 94.25 104 GLU A C 1
ATOM 776 O O . GLU A 1 104 ? 23.723 4.264 -18.324 1.00 94.25 104 GLU A O 1
ATOM 781 N N . GLU A 1 105 ? 21.611 3.623 -17.903 1.00 94.31 105 GLU A N 1
ATOM 782 C CA . GLU A 1 105 ? 21.373 4.581 -16.816 1.00 94.31 105 GLU A CA 1
ATOM 783 C C . GLU A 1 105 ? 22.008 4.113 -15.497 1.00 94.31 105 GLU A C 1
ATOM 785 O O . GLU A 1 105 ? 22.459 4.945 -14.706 1.00 94.31 105 GLU A O 1
ATOM 790 N N . LEU A 1 106 ? 22.085 2.795 -15.254 1.00 92.19 106 LEU A N 1
ATOM 791 C CA . LEU A 1 106 ? 22.518 2.221 -13.970 1.00 92.19 106 LEU A CA 1
ATOM 792 C C . LEU A 1 106 ? 23.845 2.790 -13.437 1.00 92.19 106 LEU A C 1
ATOM 794 O O . LEU A 1 106 ? 23.846 3.224 -12.284 1.00 92.19 106 LEU A O 1
ATOM 798 N N . PRO A 1 107 ? 24.954 2.869 -14.206 1.00 95.50 107 PRO A N 1
ATOM 799 C CA . PRO A 1 107 ? 26.249 3.301 -13.670 1.00 95.50 107 PRO A CA 1
ATOM 800 C C . PRO A 1 107 ? 26.244 4.723 -13.092 1.00 95.50 107 PRO A C 1
ATOM 802 O O . PRO A 1 107 ? 27.098 5.059 -12.275 1.00 95.50 107 PRO A O 1
ATOM 805 N N . SER A 1 108 ? 25.281 5.553 -13.505 1.00 95.44 108 SER A N 1
ATOM 806 C CA . SER A 1 108 ? 25.140 6.947 -13.070 1.00 95.44 108 SER A CA 1
ATOM 807 C C . SER A 1 108 ? 24.288 7.130 -11.806 1.00 95.44 108 SER A C 1
ATOM 809 O O . SER A 1 108 ? 24.220 8.230 -11.258 1.00 95.44 108 SER A O 1
ATOM 811 N N . LEU A 1 109 ? 23.630 6.070 -11.327 1.00 96.12 109 LEU A N 1
ATOM 812 C CA . LEU A 1 109 ? 22.682 6.135 -10.216 1.00 96.12 109 LEU A CA 1
ATOM 813 C C . LEU A 1 109 ? 23.312 5.730 -8.876 1.00 96.12 109 LEU A C 1
ATOM 815 O O . LEU A 1 109 ? 24.343 5.062 -8.851 1.00 96.12 109 LEU A O 1
ATOM 819 N N . PRO A 1 110 ? 22.688 6.067 -7.731 1.00 96.62 110 PRO A N 1
ATOM 820 C CA . PRO A 1 110 ? 23.153 5.612 -6.424 1.00 96.62 110 PRO A CA 1
ATOM 821 C C . PRO A 1 110 ? 23.253 4.077 -6.332 1.00 96.62 110 PRO A C 1
ATOM 823 O O . PRO A 1 110 ? 22.386 3.387 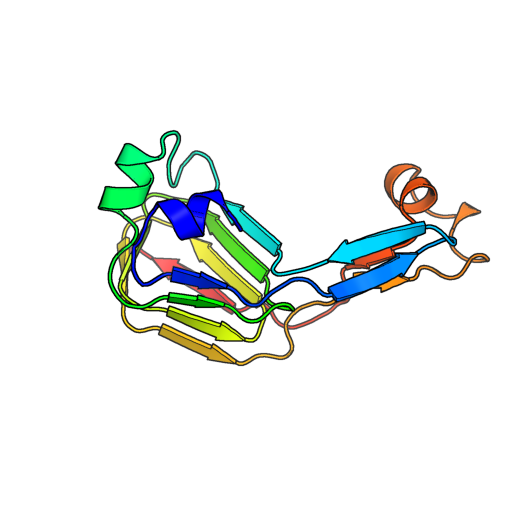-6.881 1.00 96.62 110 PRO A O 1
ATOM 826 N N . PRO A 1 111 ? 24.212 3.518 -5.563 1.00 95.75 111 PRO A N 1
ATOM 827 C CA . PRO A 1 111 ? 24.423 2.068 -5.461 1.00 95.75 111 PRO A CA 1
ATOM 828 C C . PRO A 1 111 ? 23.162 1.254 -5.134 1.00 95.75 111 PRO A C 1
ATOM 830 O O . PRO A 1 111 ? 22.961 0.168 -5.669 1.00 95.75 111 PRO A O 1
ATOM 833 N N . ALA A 1 112 ? 22.257 1.799 -4.312 1.00 94.62 112 ALA A N 1
ATOM 834 C CA . ALA A 1 112 ? 20.991 1.146 -3.976 1.00 94.62 112 ALA A CA 1
ATOM 835 C C . ALA A 1 112 ? 20.086 0.892 -5.200 1.00 94.62 112 ALA A C 1
ATOM 837 O O . ALA A 1 112 ? 19.354 -0.096 -5.226 1.00 94.62 112 ALA A O 1
ATOM 838 N N . LEU A 1 113 ? 20.127 1.771 -6.210 1.00 94.25 113 LEU A N 1
ATOM 839 C CA . LEU A 1 113 ? 19.398 1.591 -7.468 1.00 94.25 113 LEU A CA 1
ATOM 840 C C . LEU A 1 113 ? 20.137 0.648 -8.416 1.00 94.25 113 LEU A C 1
ATOM 842 O O . LEU A 1 113 ? 19.485 -0.159 -9.071 1.00 94.25 113 LEU A O 1
ATOM 846 N N . GLN A 1 114 ? 21.472 0.703 -8.435 1.00 94.50 114 GLN A N 1
ATOM 847 C CA . GLN A 1 114 ? 22.303 -0.188 -9.251 1.00 94.50 114 GLN A CA 1
ATOM 848 C C . GLN A 1 114 ? 22.090 -1.660 -8.897 1.00 94.50 114 GLN A C 1
ATOM 850 O O . GLN A 1 114 ? 21.925 -2.489 -9.784 1.00 94.50 114 GLN A O 1
ATOM 855 N N . ILE A 1 115 ? 22.045 -1.973 -7.598 1.00 92.50 115 ILE A N 1
ATOM 856 C CA . ILE A 1 115 ? 21.910 -3.351 -7.108 1.00 92.50 115 ILE A CA 1
ATOM 857 C C . ILE A 1 115 ? 20.527 -3.932 -7.431 1.00 92.50 115 ILE A C 1
ATOM 859 O O . ILE A 1 115 ? 20.423 -5.110 -7.761 1.00 92.50 115 ILE A O 1
ATOM 863 N N . ARG A 1 116 ? 19.457 -3.131 -7.323 1.00 92.06 116 ARG A N 1
ATOM 864 C CA . ARG A 1 116 ? 18.079 -3.627 -7.502 1.00 92.06 116 ARG A CA 1
ATOM 865 C C . ARG A 1 116 ? 17.546 -3.494 -8.930 1.00 92.06 116 ARG A C 1
ATOM 867 O O . ARG A 1 116 ? 16.648 -4.234 -9.303 1.00 92.06 116 ARG A O 1
ATOM 874 N N . GLY A 1 117 ? 18.056 -2.542 -9.712 1.00 93.69 117 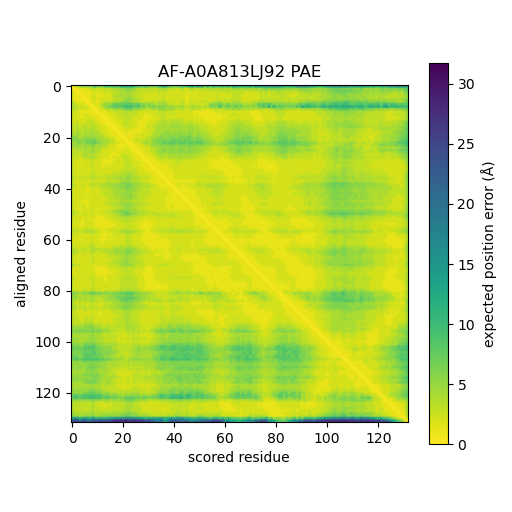GLY A N 1
ATOM 875 C CA . GLY A 1 117 ? 17.716 -2.371 -11.128 1.00 93.69 117 GLY A CA 1
ATOM 876 C C . GLY A 1 117 ? 16.306 -1.881 -11.442 1.00 93.69 117 GLY A C 1
ATOM 877 O O . GLY A 1 117 ? 15.869 -1.976 -12.586 1.00 93.69 117 GLY A O 1
ATOM 878 N N . TYR A 1 118 ? 15.589 -1.352 -10.452 1.00 94.50 118 TYR A N 1
ATOM 879 C CA . TYR A 1 118 ? 14.279 -0.736 -10.643 1.00 94.50 118 TYR A CA 1
ATOM 880 C C . TYR A 1 118 ? 14.103 0.523 -9.788 1.00 94.50 118 TYR A C 1
ATOM 882 O O . TYR A 1 118 ? 14.709 0.687 -8.716 1.00 94.50 118 TYR A O 1
ATOM 890 N N . ARG A 1 119 ? 13.234 1.421 -10.251 1.00 94.06 119 ARG A N 1
ATOM 891 C CA . ARG A 1 119 ? 12.797 2.630 -9.541 1.00 94.06 119 ARG A CA 1
ATOM 892 C C . ARG A 1 119 ? 11.279 2.669 -9.441 1.00 94.06 119 ARG A C 1
ATOM 894 O O . ARG A 1 119 ? 10.586 1.932 -10.127 1.00 94.06 119 ARG A O 1
ATOM 901 N N . LEU A 1 120 ? 10.773 3.504 -8.545 1.00 93.12 120 LEU A N 1
ATOM 902 C CA . LEU A 1 120 ? 9.346 3.787 -8.483 1.00 93.12 120 LEU A CA 1
ATOM 903 C C . LEU A 1 120 ? 9.026 4.839 -9.551 1.00 93.12 120 LEU A C 1
ATOM 905 O O . LEU A 1 120 ? 9.765 5.821 -9.660 1.00 93.12 120 LEU A O 1
ATOM 909 N N . SER A 1 121 ? 7.966 4.628 -10.324 1.00 92.75 121 SER A N 1
ATOM 910 C CA . SER A 1 121 ? 7.501 5.587 -11.320 1.00 92.75 121 SER A CA 1
ATOM 911 C C . SER A 1 121 ? 7.041 6.888 -10.657 1.00 92.75 121 SER A C 1
ATOM 913 O O . SER A 1 121 ? 6.675 6.924 -9.473 1.00 92.75 121 SER A O 1
ATOM 915 N N . GLN A 1 122 ? 7.016 7.970 -11.437 1.00 90.50 122 GLN A N 1
ATOM 916 C CA . GLN A 1 122 ? 6.161 9.100 -11.086 1.00 90.50 122 GLN A CA 1
ATOM 917 C C . GLN A 1 122 ? 4.701 8.683 -11.276 1.00 90.50 122 GLN A C 1
ATOM 919 O O . GLN A 1 122 ? 4.381 7.900 -12.170 1.00 90.50 122 GLN A O 1
ATOM 924 N N . GLY A 1 123 ? 3.821 9.176 -10.415 1.00 91.56 123 GLY A N 1
ATOM 925 C CA . GLY A 1 123 ? 2.416 8.809 -10.459 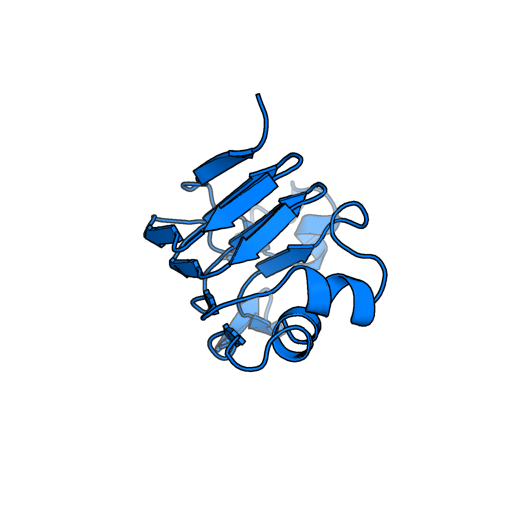1.00 91.56 123 GLY A CA 1
ATOM 926 C C . GLY A 1 123 ? 1.620 9.416 -9.315 1.00 91.56 123 GLY A C 1
ATOM 927 O O . GLY A 1 123 ? 2.162 10.137 -8.473 1.00 91.56 123 GLY A O 1
ATOM 928 N N . GLU A 1 124 ? 0.322 9.146 -9.323 1.00 94.94 124 GLU A N 1
ATOM 929 C CA . GLU A 1 124 ? -0.637 9.730 -8.391 1.00 94.94 124 GLU A CA 1
ATOM 930 C C . GLU A 1 124 ? -0.541 9.053 -7.027 1.00 94.94 124 GLU A C 1
ATOM 932 O O . GLU A 1 124 ? -0.457 7.832 -6.940 1.00 94.94 124 GLU A O 1
ATOM 937 N N . VAL A 1 125 ? -0.589 9.850 -5.961 1.00 97.62 125 VAL A N 1
ATOM 938 C CA . VAL A 1 125 ? -0.722 9.375 -4.582 1.00 97.62 125 VAL A CA 1
ATOM 939 C C . VAL A 1 125 ? -1.759 10.254 -3.901 1.00 97.62 125 VAL A C 1
ATOM 941 O O . VAL A 1 125 ? -1.595 11.474 -3.858 1.00 97.62 125 VAL A O 1
ATOM 944 N N . GLU A 1 126 ? -2.826 9.657 -3.373 1.00 98.25 126 GLU A N 1
ATOM 945 C CA . GLU A 1 126 ? -3.771 10.411 -2.550 1.00 98.25 126 GLU A CA 1
ATOM 946 C C . GLU A 1 126 ? -3.227 10.538 -1.124 1.00 98.25 126 GLU A C 1
ATOM 948 O O . GLU A 1 126 ? -2.991 9.539 -0.446 1.00 98.25 126 GLU A O 1
ATOM 953 N N . GLU A 1 127 ? -3.042 11.773 -0.661 1.00 97.88 127 GLU A N 1
ATOM 954 C CA . GLU A 1 127 ? -2.656 12.074 0.717 1.00 97.88 127 GLU A CA 1
ATOM 955 C C . GLU A 1 127 ? -3.910 12.388 1.543 1.00 97.88 127 GLU A C 1
ATOM 957 O O . GLU A 1 127 ? -4.556 13.420 1.357 1.00 97.88 127 GLU A O 1
ATOM 962 N N . VAL A 1 128 ? -4.234 11.514 2.492 1.00 97.75 128 VAL A N 1
ATOM 963 C CA . VAL A 1 128 ? -5.337 11.695 3.438 1.00 97.75 128 VAL A CA 1
ATOM 964 C C . VAL A 1 128 ? -4.767 12.102 4.790 1.00 97.75 128 VAL A C 1
ATOM 966 O O . VAL A 1 128 ? -4.036 11.341 5.423 1.00 97.75 128 VAL A O 1
ATOM 969 N N . LYS A 1 129 ? -5.126 13.298 5.259 1.00 97.00 129 LYS A N 1
ATOM 970 C CA . LYS A 1 129 ? -4.809 13.766 6.613 1.00 97.00 129 LYS A CA 1
ATOM 971 C C . LYS A 1 129 ? -6.039 13.616 7.498 1.00 97.00 129 LYS A C 1
ATOM 973 O O . LYS A 1 129 ? -7.084 14.191 7.210 1.00 97.00 129 LYS A O 1
ATOM 978 N N . LEU A 1 130 ? -5.898 12.829 8.554 1.00 94.06 130 LEU A N 1
ATOM 979 C CA . LEU A 1 130 ? -6.892 12.630 9.597 1.00 94.06 130 LEU A CA 1
ATOM 980 C C . LEU A 1 130 ? -6.552 13.521 10.793 1.00 94.06 130 LEU A C 1
ATOM 982 O O . LEU A 1 130 ? -5.379 13.735 11.103 1.00 94.06 130 LEU A O 1
ATOM 986 N N . GLY A 1 131 ? -7.591 14.020 11.457 1.00 82.44 131 GLY A N 1
ATOM 987 C CA . GLY A 1 131 ? -7.458 14.971 12.555 1.00 82.44 131 GLY A CA 1
ATOM 988 C C . GLY A 1 131 ? -7.328 16.411 12.052 1.00 82.44 131 GLY A C 1
ATOM 989 O O . GLY A 1 131 ? -6.428 16.744 11.282 1.00 82.44 131 GLY A O 1
ATOM 990 N N . SER A 1 132 ? -8.270 17.250 12.484 1.00 59.69 132 SER A N 1
ATOM 991 C CA . SER A 1 132 ? -8.091 18.701 12.622 1.00 59.69 132 SER A CA 1
ATOM 992 C C . SER A 1 132 ? -7.713 18.977 14.068 1.00 59.69 132 SER A C 1
ATOM 994 O O . SER A 1 132 ? -8.356 18.343 14.936 1.00 59.69 132 SER A O 1
#

Solvent-accessible surface area (backbone atoms only — not comparable to full-atom values): 7009 Å² total; per-residue (Å²): 89,70,68,62,40,75,22,24,97,47,40,48,64,46,75,53,44,84,46,72,36,90,89,45,75,42,77,50,40,41,48,60,46,74,34,70,62,45,41,87,46,67,68,55,32,38,78,26,38,40,63,52,30,39,37,36,30,68,14,33,40,37,39,43,25,54,48,30,42,36,20,34,40,38,40,18,26,37,37,41,34,35,44,42,75,46,66,67,44,73,48,77,52,84,6,48,49,80,38,74,52,56,78,85,56,34,86,80,47,61,67,78,42,49,77,57,25,48,43,76,46,87,62,48,64,49,79,44,77,36,69,134

Secondary structure (DSSP, 8-state):
-HHHHHH-TTEEEPPPEEEEETTEEEEE--EEEE-TTT-SSHHHHHHHEEEEEEE-TT-EEEEESSEEEEEEEEESEEEEESSEEEEEEEEE-----EEEPPTTTGGGS-HHHHHH-EEEPP---EEEEP--

Organism: Polarella glacialis (NCBI:txid89957)

Foldseek 3Di:
DVLLCLLDVQAAFDWFDWDDAPNDTDGAFEAEAEDVQCDPDSVSSNVQEADHHYHYRFEYEAEEHPEREHAEADAAAEYEYYHDYDHNDYDHFPHKGKDFAPPVCLVVDDPVCNVGRTDIDDTDYHYHYDDD

Nearest PDB structures (foldseek):
  3oh1-assembly1_A  TM=7.984E-01  e=2.814E-07  Leishmania major
  3ogz-assembly1_A  TM=8.118E-01  e=7.242E-07  Leishmania major
  3oh2-assembly1_A  TM=8.117E-01  e=8.647E-07  Leishmania major
  3oh4-assembly1_A  TM=7.975E-01  e=7.683E-07  Leishmania major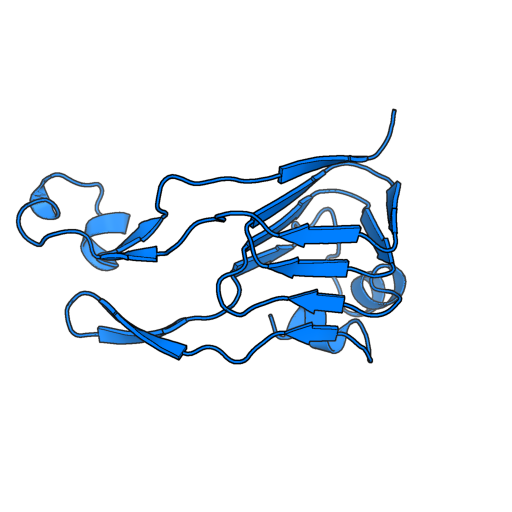

Sequence (132 aa):
ARLLQLAGSDVEIEEPEDVTFLGITAKIGARIVLQPSFAISLEQMKEKVKGKIRISRKSELIIDGQVVLDGLELDGAMTVRGPGGLTNKVLKNAGRSLEAIPSEELPSLPPALQIRGYRLSQGEVEEVKLGS

pLDDT: mean 94.91, std 4.39, range [59.69, 98.69]

Radius of gyration: 16.15 Å; Cα contacts (8 Å, |Δi|>4): 300; chains: 1; bounding box: 42×32×38 Å

Mean predicted aligned error: 3.49 Å